Protein AF-A0A847WJT9-F1 (afdb_monomer)

Secondary structure (DSSP, 8-state):
------HHHHHHHHHHHHHHHHHHHHTT-SSS------------GGGT--HHHHHHHHHHHHHHHHHHHTS--

Radius of gyration: 15.07 Å; Cα contacts (8 Å, |Δi|>4): 39; chains: 1; bounding box: 33×22×41 Å

Solvent-accessible surface area (backbone atoms only — not comparable to full-atom values): 4668 Å² total; per-residue (Å²): 133,80,97,56,93,46,68,68,61,47,51,51,52,52,49,51,53,50,52,52,41,52,49,51,41,72,65,54,83,50,104,63,74,78,80,84,85,82,46,83,82,75,83,56,74,88,72,71,63,52,72,69,57,51,53,51,49,38,53,50,40,36,53,57,48,54,55,60,68,67,71,76,124

Foldseek 3Di:
DPPDQDDVVQVVVVVVVVVVQVVVVVVPPDVDRDDDDFQDDHPDVVVVDDVVVVVVVRVVSRVVRVVVVVPPD

pLDDT: mean 70.08, std 12.28, range [36.91, 86.5]

Sequence (73 aa):
MLDISDRETLEEVVNRIRISVERFNKEKKKPYNLGFGMGYDIYDYKSKMKPNEFFRHLDMLMYTNKNSVRKTS

Structure (mmCIF, N/CA/C/O backbone):
data_AF-A0A847WJT9-F1
#
_entry.id   AF-A0A847WJT9-F1
#
loop_
_atom_site.group_PDB
_atom_site.id
_atom_site.type_symbol
_atom_site.label_atom_id
_atom_site.label_alt_id
_atom_site.label_comp_id
_atom_site.label_asym_id
_atom_site.label_entity_id
_atom_site.label_seq_id
_atom_site.pdbx_PDB_ins_code
_atom_site.Cartn_x
_atom_site.Cartn_y
_atom_site.Cartn_z
_atom_site.occupancy
_atom_site.B_iso_or_equiv
_atom_site.auth_seq_id
_atom_site.auth_comp_id
_atom_site.auth_asym_id
_atom_site.auth_atom_id
_atom_site.pdbx_PDB_model_num
ATOM 1 N N . MET A 1 1 ? -4.888 -7.611 -13.011 1.00 47.97 1 MET A N 1
ATOM 2 C CA . MET A 1 1 ? -3.755 -6.707 -13.289 1.00 47.97 1 MET A CA 1
ATOM 3 C C . MET A 1 1 ? -4.370 -5.348 -13.567 1.00 47.97 1 MET A C 1
ATOM 5 O O . MET A 1 1 ? -5.268 -5.295 -14.396 1.00 47.97 1 MET A O 1
ATOM 9 N N . LEU A 1 2 ? -4.040 -4.323 -12.783 1.00 57.84 2 LEU A N 1
ATOM 10 C CA . LEU A 1 2 ? -4.514 -2.962 -13.050 1.00 57.84 2 LEU A CA 1
ATOM 11 C C . LEU A 1 2 ? -3.661 -2.403 -14.192 1.00 57.84 2 LEU A C 1
ATOM 13 O O . LEU A 1 2 ? -2.438 -2.508 -14.123 1.00 57.84 2 LEU A O 1
ATOM 17 N N . ASP A 1 3 ? -4.295 -1.877 -15.237 1.00 57.97 3 ASP A N 1
ATOM 18 C CA . ASP A 1 3 ? -3.604 -1.269 -16.379 1.00 57.97 3 ASP A CA 1
ATOM 19 C C . ASP A 1 3 ? -3.178 0.156 -16.006 1.00 57.97 3 ASP A C 1
ATOM 21 O O . ASP A 1 3 ? -3.829 1.143 -16.343 1.00 57.97 3 ASP A O 1
ATOM 25 N N . ILE A 1 4 ? -2.155 0.240 -15.156 1.00 64.94 4 ILE A N 1
ATOM 26 C CA . ILE A 1 4 ? -1.614 1.489 -1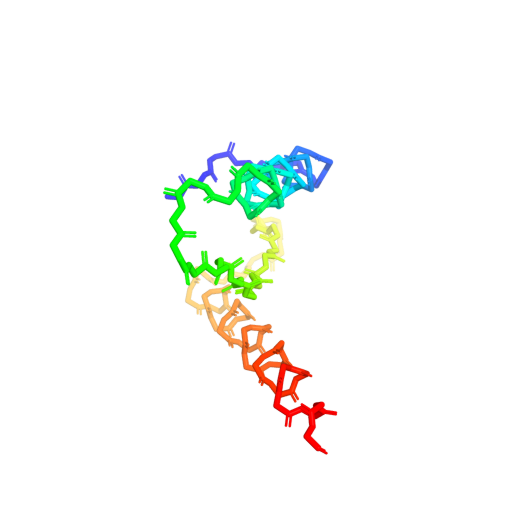4.630 1.00 64.94 4 ILE A CA 1
ATOM 27 C C . ILE A 1 4 ? -0.149 1.548 -15.038 1.00 64.94 4 ILE A C 1
ATOM 29 O O . ILE A 1 4 ? 0.684 0.793 -14.539 1.00 64.94 4 ILE A O 1
ATOM 33 N N . SER A 1 5 ? 0.144 2.439 -15.975 1.00 65.12 5 SER A N 1
ATOM 34 C CA . SER A 1 5 ? 1.486 2.672 -16.516 1.00 65.12 5 SER A CA 1
ATOM 35 C C . SER A 1 5 ? 2.150 3.924 -15.933 1.00 65.12 5 SER A C 1
ATOM 37 O O . SER A 1 5 ? 3.298 4.213 -16.261 1.00 65.12 5 SER A O 1
ATOM 39 N N . ASP A 1 6 ? 1.452 4.631 -15.040 1.00 71.69 6 ASP A N 1
ATOM 40 C CA . ASP A 1 6 ? 1.907 5.865 -14.412 1.00 71.69 6 ASP A CA 1
ATOM 41 C C . ASP A 1 6 ? 1.962 5.751 -12.880 1.00 71.69 6 ASP A C 1
ATOM 43 O O . ASP A 1 6 ? 1.093 5.147 -12.240 1.00 71.69 6 ASP A O 1
ATOM 47 N N . ARG A 1 7 ? 3.013 6.328 -12.289 1.00 71.25 7 ARG A N 1
ATOM 48 C CA . ARG A 1 7 ? 3.284 6.218 -10.852 1.00 71.25 7 ARG A CA 1
ATOM 49 C C . ARG A 1 7 ? 2.294 6.977 -10.009 1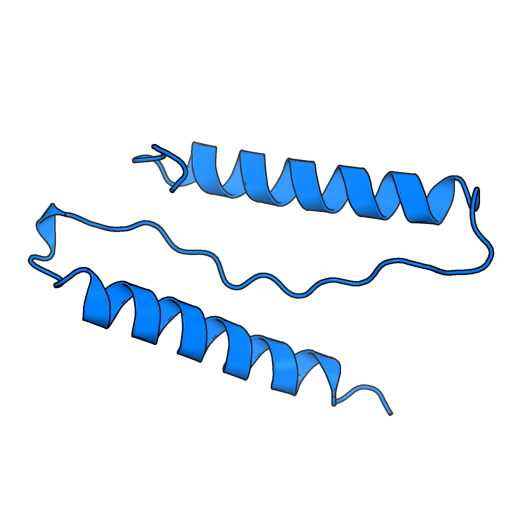.00 71.25 7 ARG A C 1
ATOM 51 O O . ARG A 1 7 ? 1.875 6.458 -8.977 1.00 71.25 7 ARG A O 1
ATOM 58 N N . GLU A 1 8 ? 1.914 8.163 -10.457 1.00 75.31 8 GLU A N 1
ATOM 59 C CA . GLU A 1 8 ? 0.965 8.999 -9.737 1.00 75.31 8 GLU A CA 1
ATOM 60 C C . GLU A 1 8 ? -0.388 8.293 -9.693 1.00 75.31 8 GLU A C 1
ATOM 62 O O . GLU A 1 8 ? -0.973 8.139 -8.625 1.00 75.31 8 GLU A O 1
ATOM 67 N N . THR A 1 9 ? -0.813 7.712 -10.818 1.00 76.75 9 THR A N 1
ATOM 68 C CA . THR A 1 9 ? -2.061 6.934 -10.889 1.00 76.75 9 THR A CA 1
ATOM 69 C C . THR A 1 9 ? -2.036 5.711 -9.959 1.00 76.75 9 THR A C 1
ATOM 71 O O . THR A 1 9 ? -3.036 5.389 -9.311 1.00 76.75 9 THR A O 1
ATOM 74 N N . LEU A 1 10 ? -0.898 5.013 -9.854 1.00 78.56 10 LEU A N 1
ATOM 75 C CA . LEU A 1 10 ? -0.764 3.876 -8.937 1.00 78.56 10 LEU A CA 1
ATOM 76 C C . LEU A 1 10 ? -0.865 4.333 -7.479 1.00 78.56 10 LEU A C 1
ATOM 78 O O . LEU A 1 10 ? -1.597 3.728 -6.692 1.00 78.56 10 LEU A O 1
ATOM 82 N N . GLU A 1 11 ? -0.156 5.402 -7.124 1.00 77.25 11 GLU A N 1
ATOM 83 C CA . GLU A 1 11 ? -0.170 5.972 -5.777 1.00 77.25 11 GLU A CA 1
ATOM 84 C C . GLU A 1 11 ? -1.561 6.495 -5.397 1.00 77.25 11 GLU A C 1
ATOM 86 O O . GLU A 1 11 ? -2.017 6.254 -4.277 1.00 77.25 11 GLU A O 1
ATOM 91 N N . GLU A 1 12 ? -2.292 7.106 -6.329 1.00 82.19 12 GLU A N 1
ATOM 92 C CA . GLU A 1 12 ? -3.678 7.531 -6.128 1.00 82.19 12 GLU A CA 1
ATOM 93 C C . GLU A 1 12 ? -4.614 6.353 -5.844 1.00 82.19 12 GLU A C 1
ATOM 95 O O . GLU A 1 12 ? -5.422 6.406 -4.909 1.00 82.19 12 GLU A O 1
ATOM 100 N N . VAL A 1 13 ? -4.502 5.262 -6.609 1.00 82.69 13 VAL A N 1
ATOM 101 C CA . VAL A 1 13 ? -5.319 4.057 -6.399 1.00 82.69 13 VAL A CA 1
ATOM 102 C C . VAL A 1 13 ? -5.002 3.418 -5.051 1.00 82.69 13 VAL A C 1
ATOM 104 O O . VAL A 1 13 ? -5.920 3.071 -4.300 1.00 82.69 13 VAL A O 1
ATOM 107 N N . VAL A 1 14 ? -3.721 3.306 -4.702 1.00 81.56 14 VAL A N 1
ATOM 108 C CA . VAL A 1 14 ? -3.290 2.790 -3.397 1.00 81.56 14 VAL A CA 1
ATOM 109 C C . VAL A 1 14 ? -3.828 3.666 -2.268 1.00 81.56 14 VAL A C 1
ATOM 111 O O . VAL A 1 14 ? -4.406 3.156 -1.303 1.00 81.56 14 VAL A O 1
ATOM 114 N N . ASN A 1 15 ? -3.707 4.987 -2.398 1.00 81.62 15 ASN A N 1
ATOM 115 C CA . ASN A 1 15 ? -4.203 5.930 -1.405 1.00 81.62 15 ASN A CA 1
ATOM 116 C C . ASN A 1 15 ? -5.729 5.842 -1.262 1.00 81.62 15 ASN A C 1
ATOM 118 O O . ASN A 1 15 ? -6.246 5.823 -0.146 1.00 81.62 15 ASN A O 1
ATOM 122 N N . ARG A 1 16 ? -6.466 5.684 -2.367 1.00 86.50 16 ARG A N 1
ATOM 123 C CA . ARG A 1 16 ? -7.920 5.476 -2.350 1.00 86.50 16 ARG A CA 1
ATOM 124 C C . ARG A 1 16 ? -8.311 4.208 -1.589 1.00 86.50 16 ARG A C 1
ATOM 126 O O . ARG A 1 16 ? -9.265 4.242 -0.810 1.00 86.50 16 ARG A O 1
ATOM 133 N N . ILE A 1 17 ? -7.591 3.103 -1.786 1.00 84.75 17 ILE A N 1
ATOM 134 C CA . ILE A 1 17 ? -7.838 1.856 -1.047 1.00 84.75 17 ILE A CA 1
ATOM 135 C C . ILE A 1 17 ? -7.566 2.070 0.447 1.00 84.75 17 ILE A C 1
ATOM 137 O O . ILE A 1 17 ? -8.396 1.688 1.277 1.00 84.75 17 ILE A O 1
ATOM 141 N N . ARG A 1 18 ? -6.462 2.746 0.797 1.00 83.31 18 ARG A N 1
ATOM 142 C CA . ARG A 1 18 ? -6.129 3.073 2.191 1.00 83.31 18 ARG A CA 1
ATOM 143 C C . ARG A 1 18 ? -7.226 3.905 2.852 1.00 83.31 18 ARG A C 1
ATOM 145 O O . ARG A 1 18 ? -7.742 3.502 3.891 1.00 83.31 18 ARG A O 1
ATOM 152 N N . ILE A 1 19 ? -7.650 4.993 2.210 1.00 86.38 19 ILE A N 1
ATOM 153 C CA . ILE A 1 19 ? -8.722 5.871 2.703 1.00 86.38 19 ILE A CA 1
ATOM 154 C C . ILE A 1 19 ? -10.032 5.096 2.873 1.00 86.38 19 ILE A C 1
ATOM 156 O O . ILE A 1 19 ? -10.746 5.290 3.855 1.00 86.38 19 ILE A O 1
ATOM 160 N N . SER A 1 20 ? -10.361 4.192 1.945 1.00 86.00 20 SER A N 1
ATOM 161 C CA . SER A 1 20 ? -11.574 3.375 2.050 1.00 86.00 20 SER A CA 1
ATOM 162 C C . SER A 1 20 ? -11.552 2.465 3.281 1.00 86.00 20 SER A C 1
ATOM 164 O O . SER A 1 20 ? -12.578 2.309 3.945 1.00 86.00 20 SER A O 1
ATOM 166 N N . VAL A 1 21 ? -10.399 1.876 3.603 1.00 84.31 21 VAL A N 1
ATOM 167 C CA . VAL A 1 21 ? -10.236 1.025 4.790 1.00 84.31 21 VAL A CA 1
ATOM 168 C C . VAL A 1 21 ? -10.218 1.851 6.074 1.00 84.31 21 VAL A C 1
ATOM 170 O O . VAL A 1 21 ? -10.890 1.490 7.038 1.00 84.31 21 VAL A O 1
ATOM 173 N N . GLU A 1 22 ? -9.532 2.993 6.088 1.00 85.25 22 GLU A N 1
ATOM 174 C CA . GLU A 1 22 ? -9.559 3.927 7.219 1.00 85.25 22 GLU A CA 1
ATOM 175 C C . GLU A 1 22 ? -10.980 4.406 7.515 1.00 85.25 22 GLU A C 1
ATOM 177 O O . GLU A 1 22 ? -11.417 4.403 8.667 1.00 85.25 22 GLU A O 1
ATOM 182 N N . ARG A 1 23 ? -11.737 4.755 6.471 1.00 86.38 23 ARG A N 1
ATOM 183 C CA . ARG A 1 23 ? -13.145 5.131 6.591 1.00 86.38 23 ARG A CA 1
ATOM 184 C C . ARG A 1 23 ? -13.982 3.982 7.140 1.00 86.38 23 ARG A C 1
ATOM 186 O O . ARG A 1 23 ? -14.785 4.211 8.039 1.00 86.38 23 ARG A O 1
ATOM 193 N N . PHE A 1 24 ? -13.779 2.760 6.652 1.00 85.38 24 PHE A N 1
ATOM 194 C CA . PHE A 1 24 ? -14.479 1.582 7.164 1.00 85.38 24 PHE A CA 1
ATOM 195 C C . PHE A 1 24 ? -14.214 1.364 8.662 1.00 85.38 24 PHE A C 1
ATOM 197 O O . PHE A 1 24 ? -15.153 1.159 9.433 1.00 85.38 24 PHE A O 1
ATOM 204 N N . ASN A 1 25 ? -12.955 1.487 9.088 1.00 82.62 25 ASN A N 1
ATOM 205 C CA . ASN A 1 25 ? -12.565 1.371 10.494 1.00 82.62 25 ASN A CA 1
ATOM 206 C C . ASN A 1 25 ? -13.150 2.507 11.342 1.00 82.62 25 ASN A C 1
ATOM 208 O O . ASN A 1 25 ? -13.625 2.277 12.454 1.00 82.62 25 ASN A O 1
ATOM 212 N N . LYS A 1 26 ? -13.167 3.737 10.812 1.00 85.44 26 LYS A N 1
ATOM 213 C CA . LYS A 1 26 ? -13.734 4.912 11.486 1.00 85.44 26 LYS A CA 1
ATOM 214 C C . LYS A 1 26 ? -15.246 4.801 11.667 1.00 85.44 26 LYS A C 1
ATOM 216 O O . LYS A 1 26 ? -15.757 5.190 12.712 1.00 85.44 26 LYS A O 1
ATOM 221 N N . GLU A 1 27 ? -15.953 4.260 10.677 1.00 85.75 27 GLU A N 1
ATOM 222 C CA . GLU A 1 27 ? -17.401 4.043 10.747 1.00 85.75 27 GLU A CA 1
ATOM 223 C C . GLU A 1 27 ? -17.785 2.973 11.789 1.00 85.75 27 GLU A C 1
ATOM 225 O O . GLU A 1 27 ? -18.961 2.887 12.135 1.00 85.75 27 GLU A O 1
ATOM 230 N N . LYS A 1 28 ? -16.827 2.171 12.302 1.00 77.69 28 LYS A N 1
ATOM 231 C CA . LYS A 1 28 ? -17.021 1.115 13.324 1.00 77.69 28 LYS A CA 1
ATOM 232 C C . LYS A 1 28 ? -18.258 0.237 13.082 1.00 77.69 28 LYS A C 1
ATOM 234 O O . LYS A 1 28 ? -18.853 -0.305 14.010 1.00 77.69 28 LYS A O 1
ATOM 239 N N . LYS A 1 29 ? -18.640 0.058 11.812 1.00 76.25 29 LYS A N 1
ATOM 240 C CA . LYS A 1 29 ? -19.812 -0.734 11.399 1.00 76.25 29 LYS A CA 1
ATOM 241 C C . LYS A 1 29 ? -19.672 -2.214 11.743 1.00 76.25 29 LYS A C 1
ATOM 243 O O . LYS A 1 29 ? -20.654 -2.952 11.722 1.00 76.25 29 LYS A O 1
ATOM 248 N N . LYS A 1 30 ? -18.447 -2.658 12.012 1.00 77.94 30 LYS A N 1
ATOM 249 C CA . LYS A 1 30 ? -18.111 -4.009 12.440 1.00 77.94 30 LYS A CA 1
ATOM 250 C C . LYS A 1 30 ? -17.274 -3.941 13.721 1.00 77.94 30 LYS A C 1
ATOM 252 O O . LYS A 1 30 ? -16.529 -2.979 13.895 1.00 77.94 30 LYS A O 1
ATOM 257 N N . PRO A 1 31 ? -17.342 -4.963 14.593 1.00 81.88 31 PRO A N 1
ATOM 258 C CA . PRO A 1 31 ? -16.577 -5.018 15.842 1.00 81.88 31 PRO A CA 1
ATOM 259 C C . PRO A 1 31 ? -15.077 -5.316 15.628 1.00 81.88 31 PRO A C 1
ATOM 261 O O . PRO A 1 31 ? -14.404 -5.776 16.544 1.00 81.88 31 PRO A O 1
ATOM 264 N N . TYR A 1 32 ? -14.548 -5.088 14.423 1.00 77.19 32 TYR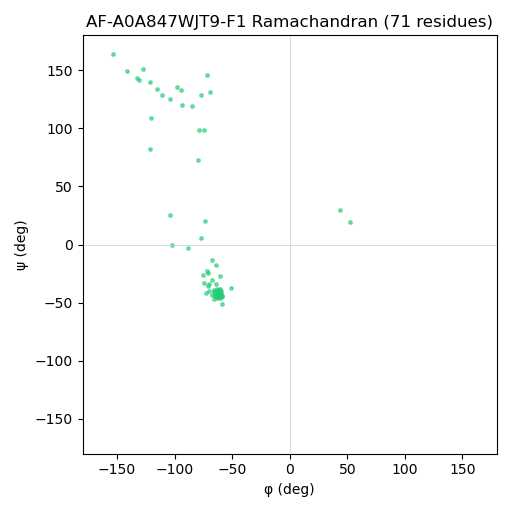 A N 1
ATOM 265 C CA . TYR A 1 32 ? -13.153 -5.317 14.062 1.00 77.19 32 TYR A CA 1
ATOM 266 C C . TYR A 1 32 ? -12.643 -4.205 13.143 1.00 77.19 32 TYR A C 1
ATOM 268 O O . TYR A 1 32 ? -13.394 -3.657 12.335 1.00 77.19 32 TYR A O 1
ATOM 276 N N . ASN A 1 33 ? -11.345 -3.923 13.246 1.00 76.88 33 ASN A N 1
ATOM 277 C CA . ASN A 1 33 ? -10.639 -3.022 12.343 1.00 76.88 33 ASN A CA 1
ATOM 278 C C . ASN A 1 33 ? -9.917 -3.841 11.268 1.00 76.88 33 ASN A C 1
ATOM 280 O O . ASN A 1 33 ? -9.266 -4.841 11.567 1.00 76.88 33 ASN A O 1
ATOM 284 N N . LEU A 1 34 ? -10.016 -3.404 10.019 1.00 79.06 34 LEU A N 1
ATOM 285 C CA . LEU A 1 34 ? -9.258 -3.932 8.893 1.00 79.06 34 LEU A CA 1
ATOM 286 C C . LEU A 1 34 ? -7.891 -3.244 8.839 1.00 79.06 34 LEU A C 1
ATOM 288 O O . LEU A 1 34 ? -7.803 -2.030 8.672 1.00 79.06 34 LEU A O 1
ATOM 292 N N . GLY A 1 35 ? -6.821 -4.020 8.957 1.00 73.56 35 GLY A N 1
ATOM 293 C CA . GLY A 1 35 ? -5.464 -3.582 8.644 1.00 73.56 35 GLY A CA 1
ATOM 294 C C . GLY A 1 35 ? -4.945 -4.382 7.458 1.00 73.56 35 GLY A C 1
ATOM 295 O O . GLY A 1 35 ? -5.107 -5.601 7.429 1.00 73.56 35 GLY A O 1
ATOM 296 N N . PHE A 1 36 ? -4.332 -3.716 6.481 1.00 70.31 36 PHE A N 1
ATOM 297 C CA . PHE A 1 36 ? -3.664 -4.391 5.372 1.00 70.31 36 PHE A CA 1
ATOM 298 C C . PHE A 1 36 ? -2.277 -3.788 5.144 1.00 70.31 36 PHE A C 1
ATOM 300 O O . PHE A 1 36 ? -2.078 -2.585 5.290 1.00 70.31 36 PHE A O 1
ATOM 307 N N . GLY A 1 37 ? -1.319 -4.638 4.782 1.00 65.25 37 GLY A N 1
ATOM 308 C CA . GLY A 1 37 ? -0.047 -4.218 4.208 1.00 65.25 37 GLY A CA 1
ATOM 309 C C . GLY A 1 37 ? -0.089 -4.493 2.713 1.00 65.25 37 GLY A C 1
ATOM 310 O O . GLY A 1 37 ? -0.375 -5.619 2.312 1.00 65.25 37 GLY A O 1
ATOM 311 N N . MET A 1 38 ? 0.170 -3.480 1.891 1.00 67.19 38 MET A N 1
ATOM 312 C CA . MET A 1 38 ? 0.309 -3.642 0.443 1.00 67.19 38 MET A CA 1
ATOM 313 C C . MET A 1 38 ? 1.762 -3.403 0.048 1.00 67.19 38 MET A C 1
ATOM 315 O O . MET A 1 38 ? 2.349 -2.400 0.444 1.00 67.19 38 MET A O 1
ATOM 319 N N . GLY A 1 39 ? 2.336 -4.339 -0.707 1.00 66.69 39 GLY A N 1
ATOM 320 C CA . GLY A 1 39 ? 3.493 -4.080 -1.558 1.00 66.69 39 GLY A CA 1
ATOM 321 C C . GLY A 1 39 ? 2.963 -3.743 -2.945 1.00 66.69 39 GLY A C 1
ATOM 322 O O . GLY A 1 39 ? 2.229 -4.543 -3.522 1.00 66.69 39 GLY A O 1
ATOM 323 N N . TYR A 1 40 ? 3.262 -2.549 -3.438 1.00 69.50 40 TYR A N 1
ATOM 324 C CA . TYR A 1 40 ? 2.862 -2.088 -4.761 1.00 69.50 40 TYR A CA 1
ATOM 325 C C . TYR A 1 40 ? 4.086 -1.507 -5.456 1.00 69.50 40 TYR A C 1
ATOM 327 O O . TYR A 1 40 ? 4.913 -0.861 -4.818 1.00 69.50 40 TYR A O 1
ATOM 335 N N . ASP A 1 41 ? 4.192 -1.762 -6.751 1.00 68.12 41 ASP A N 1
ATOM 336 C CA . ASP A 1 41 ? 5.213 -1.190 -7.617 1.00 68.12 41 ASP A CA 1
ATOM 337 C C . ASP A 1 41 ? 4.670 -1.147 -9.053 1.00 68.12 41 ASP A C 1
ATOM 339 O O . ASP A 1 41 ? 3.655 -1.789 -9.349 1.00 68.12 41 ASP A O 1
ATOM 343 N N . ILE A 1 42 ? 5.300 -0.376 -9.935 1.00 67.38 42 ILE A N 1
ATOM 344 C CA . ILE A 1 42 ? 4.905 -0.270 -11.344 1.00 67.38 42 ILE A CA 1
ATOM 345 C C . ILE A 1 42 ? 5.728 -1.246 -12.157 1.00 67.38 42 ILE A C 1
ATOM 347 O O . ILE A 1 42 ? 6.953 -1.295 -12.062 1.00 67.38 42 ILE A O 1
ATOM 351 N N . TYR A 1 43 ? 5.054 -1.990 -13.022 1.00 63.91 43 TYR A N 1
ATOM 352 C CA . TYR A 1 43 ? 5.743 -2.835 -13.976 1.00 63.91 43 TYR A CA 1
ATOM 353 C C . TYR A 1 43 ? 6.360 -1.985 -15.094 1.00 63.91 43 TYR A C 1
ATOM 355 O O . TYR A 1 43 ? 5.675 -1.609 -16.047 1.00 63.91 43 TYR A O 1
ATOM 363 N N . ASP A 1 44 ? 7.657 -1.686 -14.994 1.00 64.75 44 ASP A N 1
ATOM 364 C CA . ASP A 1 44 ? 8.374 -1.004 -16.070 1.00 64.75 44 ASP A CA 1
ATOM 365 C C . ASP A 1 44 ? 8.735 -1.981 -17.202 1.00 64.75 44 ASP A C 1
ATOM 367 O O . ASP A 1 44 ? 9.746 -2.693 -17.174 1.00 64.75 44 ASP A O 1
ATOM 371 N N . TYR A 1 45 ? 7.910 -1.977 -18.249 1.00 55.59 45 TYR A N 1
ATOM 372 C CA . TYR A 1 45 ? 8.140 -2.747 -19.472 1.00 55.59 45 TYR A CA 1
ATOM 373 C C . TYR A 1 45 ? 9.450 -2.354 -20.187 1.00 55.59 45 TYR A C 1
ATOM 375 O O . TYR A 1 45 ? 10.057 -3.193 -20.860 1.00 55.59 45 TYR A O 1
ATOM 383 N N . LYS A 1 46 ? 9.943 -1.112 -20.025 1.00 57.66 46 LYS A N 1
ATOM 384 C CA . LYS A 1 46 ? 11.207 -0.662 -20.642 1.00 57.66 46 LYS A CA 1
ATOM 385 C C . LYS A 1 46 ? 12.430 -1.304 -19.996 1.00 57.66 46 LYS A C 1
ATOM 387 O O . LYS A 1 46 ? 13.451 -1.467 -20.663 1.00 57.66 46 LYS A O 1
ATOM 392 N N . SER A 1 47 ? 12.318 -1.745 -18.746 1.00 60.50 47 SER A N 1
ATOM 393 C CA . SER A 1 47 ? 13.430 -2.329 -17.999 1.00 60.50 47 SER A CA 1
ATOM 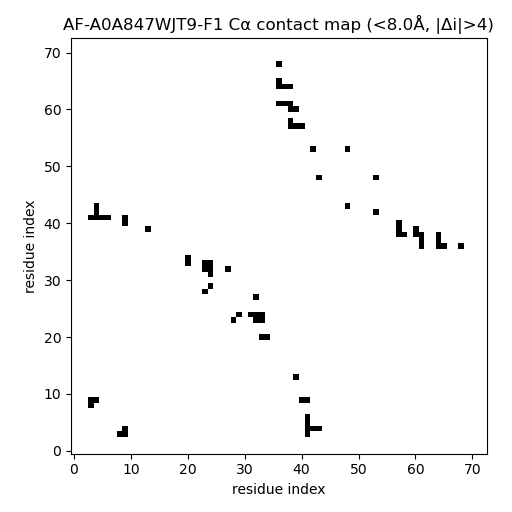394 C C . SER A 1 47 ? 13.750 -3.786 -18.390 1.00 60.50 47 SER A C 1
ATOM 396 O O . SER A 1 47 ? 14.599 -4.416 -17.759 1.00 60.50 47 SER A O 1
ATOM 398 N N . LYS A 1 48 ? 13.091 -4.349 -19.425 1.00 59.59 48 LYS A N 1
ATOM 399 C CA . LYS A 1 48 ? 13.204 -5.761 -19.872 1.00 59.59 48 LYS A CA 1
ATOM 400 C C . LYS A 1 48 ? 12.982 -6.792 -18.755 1.00 59.59 48 LYS A C 1
ATOM 402 O O . LYS A 1 48 ? 13.383 -7.953 -18.881 1.00 59.59 48 LYS A O 1
ATOM 407 N N . MET A 1 49 ? 12.349 -6.382 -17.660 1.00 61.34 49 MET A N 1
ATOM 408 C CA . MET A 1 49 ? 12.091 -7.248 -16.523 1.00 61.34 49 MET A CA 1
ATOM 409 C C . MET A 1 49 ? 11.047 -8.286 -16.936 1.00 61.34 49 MET A C 1
ATOM 411 O O . MET A 1 49 ? 10.032 -7.948 -17.538 1.00 61.34 49 MET A O 1
ATOM 415 N N . LYS A 1 50 ? 11.302 -9.570 -16.669 1.00 68.50 50 LYS A N 1
ATOM 416 C CA . LYS A 1 50 ? 10.312 -10.618 -16.946 1.00 68.50 50 LYS A CA 1
ATOM 417 C C . LYS A 1 50 ? 9.165 -10.494 -15.933 1.00 68.50 50 LYS A C 1
ATOM 419 O O . LYS A 1 50 ? 9.450 -10.229 -14.765 1.00 68.50 50 LYS A O 1
ATOM 424 N N . PRO A 1 51 ? 7.906 -10.789 -16.306 1.00 68.69 51 PRO A N 1
ATOM 425 C CA . PRO A 1 51 ? 6.765 -10.726 -15.385 1.00 68.69 51 PRO A CA 1
ATOM 426 C C . PRO A 1 51 ? 6.998 -11.483 -14.068 1.00 68.69 51 PRO A C 1
ATOM 428 O O . PRO A 1 51 ? 6.641 -11.002 -12.999 1.00 68.69 51 PRO A O 1
ATOM 431 N N . ASN A 1 52 ? 7.681 -12.631 -14.122 1.00 73.62 52 ASN A N 1
ATOM 432 C CA . ASN A 1 52 ? 8.011 -13.438 -12.941 1.00 73.62 52 ASN A CA 1
ATOM 433 C C . ASN A 1 52 ? 8.957 -12.733 -11.954 1.00 73.62 52 ASN A C 1
ATOM 435 O O . ASN A 1 52 ? 8.848 -12.937 -10.747 1.00 73.62 52 ASN A O 1
ATOM 439 N N . GLU A 1 53 ? 9.883 -11.912 -12.450 1.00 73.31 53 GLU A N 1
ATOM 440 C CA . GLU A 1 53 ? 10.807 -11.147 -11.606 1.00 73.31 53 GLU A CA 1
ATOM 441 C C . GLU A 1 53 ? 10.084 -9.976 -10.931 1.00 73.31 53 GLU A C 1
ATOM 443 O O . GLU A 1 53 ? 10.354 -9.665 -9.775 1.00 73.31 53 GLU A O 1
ATOM 448 N N . PHE A 1 54 ? 9.088 -9.396 -11.605 1.00 74.00 54 PHE A N 1
ATOM 449 C CA . PHE A 1 54 ? 8.213 -8.394 -11.006 1.00 74.00 54 PHE A CA 1
ATOM 450 C C . PHE A 1 54 ? 7.326 -8.980 -9.901 1.00 74.00 54 PHE A C 1
ATOM 452 O O . PHE A 1 54 ? 7.239 -8.410 -8.817 1.00 74.00 54 PHE A O 1
ATOM 459 N N . PHE A 1 55 ? 6.738 -10.163 -10.110 1.00 72.31 55 PHE A N 1
ATOM 460 C CA . PHE A 1 55 ? 6.004 -10.851 -9.041 1.00 72.31 55 PHE A CA 1
ATOM 461 C C . PHE A 1 55 ? 6.900 -11.165 -7.835 1.00 72.31 55 PHE A C 1
ATOM 463 O O . PHE A 1 55 ? 6.499 -10.914 -6.702 1.00 72.31 55 PHE A O 1
ATOM 470 N N . ARG A 1 56 ? 8.144 -11.608 -8.062 1.00 77.81 56 ARG A N 1
ATOM 471 C CA . ARG A 1 56 ? 9.138 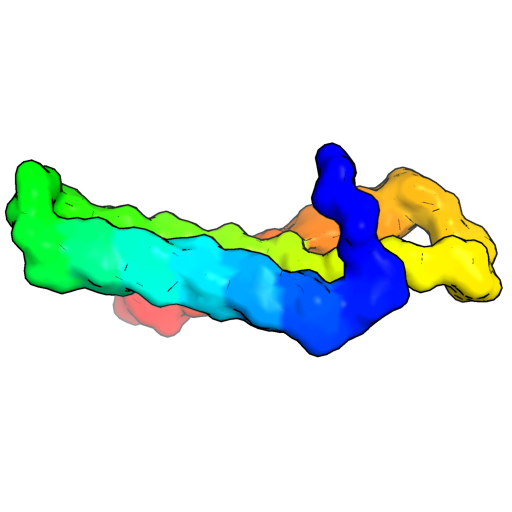-11.773 -6.986 1.00 77.81 56 ARG A CA 1
ATOM 472 C C . ARG A 1 56 ? 9.460 -10.466 -6.264 1.00 77.81 56 ARG A C 1
ATOM 474 O O . ARG A 1 56 ? 9.645 -10.484 -5.049 1.00 77.81 56 ARG A O 1
ATOM 481 N N . HIS A 1 57 ? 9.533 -9.350 -6.987 1.00 75.50 57 HIS A N 1
ATOM 482 C CA . HIS A 1 57 ? 9.743 -8.034 -6.390 1.00 75.50 57 HIS A CA 1
ATOM 483 C C . HIS A 1 57 ? 8.574 -7.646 -5.471 1.00 75.50 57 HIS A C 1
ATOM 485 O O . HIS A 1 57 ? 8.796 -7.268 -4.321 1.00 75.50 57 HIS A O 1
ATOM 491 N N . LEU A 1 58 ? 7.332 -7.843 -5.926 1.00 75.12 58 LEU A N 1
ATOM 492 C CA . LEU A 1 58 ? 6.132 -7.619 -5.114 1.00 75.12 58 LEU A CA 1
ATOM 493 C C . LEU A 1 58 ? 6.085 -8.531 -3.878 1.00 75.12 58 LEU A C 1
ATOM 495 O O . LEU A 1 58 ? 5.793 -8.056 -2.779 1.00 75.12 58 LEU A O 1
ATOM 499 N N . ASP A 1 59 ? 6.430 -9.813 -4.023 1.00 73.69 59 ASP A N 1
ATOM 500 C CA . ASP A 1 59 ? 6.519 -10.754 -2.899 1.00 73.69 59 ASP A CA 1
ATOM 501 C C . ASP A 1 59 ? 7.580 -10.314 -1.877 1.00 73.69 59 ASP A C 1
ATOM 503 O O . ASP A 1 59 ? 7.344 -10.359 -0.665 1.00 73.69 59 ASP A O 1
ATOM 507 N N . MET A 1 60 ? 8.737 -9.829 -2.340 1.00 75.25 60 MET A N 1
ATOM 508 C CA . MET A 1 60 ? 9.797 -9.303 -1.475 1.00 75.25 60 MET A CA 1
ATOM 509 C C . MET A 1 60 ? 9.352 -8.032 -0.736 1.00 75.25 60 MET A C 1
ATOM 511 O O . MET A 1 60 ? 9.592 -7.899 0.470 1.00 75.25 60 MET A O 1
ATOM 515 N N . LEU A 1 61 ? 8.656 -7.119 -1.421 1.00 71.94 61 LEU A N 1
ATOM 516 C CA . LEU A 1 61 ? 8.065 -5.927 -0.807 1.00 71.94 61 LEU A CA 1
ATOM 517 C C . LEU A 1 61 ? 7.033 -6.310 0.257 1.00 71.94 61 LEU A C 1
ATOM 519 O O . LEU A 1 61 ? 7.044 -5.759 1.359 1.00 71.94 61 LEU A O 1
ATOM 523 N N . MET A 1 62 ? 6.191 -7.306 -0.021 1.00 70.19 62 MET A N 1
ATOM 524 C CA . MET A 1 62 ? 5.234 -7.833 0.949 1.00 70.19 62 MET A CA 1
ATOM 525 C C . MET A 1 62 ? 5.944 -8.414 2.180 1.00 70.19 62 MET A C 1
ATOM 527 O O . MET A 1 62 ? 5.536 -8.124 3.304 1.00 70.19 62 MET A O 1
ATOM 531 N N . TYR A 1 63 ? 7.015 -9.195 2.004 1.00 65.31 63 TYR A N 1
ATOM 532 C CA . TYR A 1 63 ? 7.803 -9.744 3.117 1.00 65.31 63 TYR A CA 1
ATOM 533 C C . TYR A 1 63 ? 8.464 -8.655 3.965 1.00 65.31 63 TYR A C 1
ATOM 535 O O . TYR A 1 63 ? 8.416 -8.716 5.197 1.00 65.31 63 TYR A O 1
ATOM 543 N N . THR A 1 64 ? 9.020 -7.634 3.314 1.00 61.81 64 THR A N 1
ATOM 544 C CA . THR A 1 64 ? 9.592 -6.463 3.989 1.00 61.81 64 THR A CA 1
ATOM 545 C C . THR A 1 64 ? 8.525 -5.762 4.829 1.00 61.81 64 THR A C 1
ATOM 547 O O . THR A 1 64 ? 8.738 -5.496 6.010 1.00 61.81 64 THR A O 1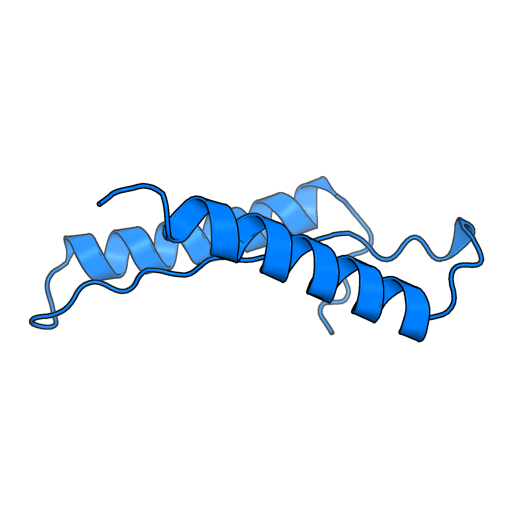
ATOM 550 N N . ASN A 1 65 ? 7.329 -5.569 4.267 1.00 58.31 65 ASN A N 1
ATOM 551 C CA . ASN A 1 65 ? 6.224 -4.914 4.961 1.0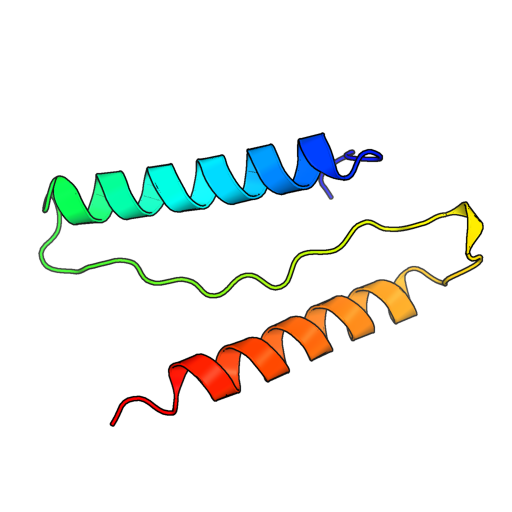0 58.31 65 ASN A CA 1
ATOM 552 C C . ASN A 1 65 ? 5.642 -5.781 6.102 1.00 58.31 65 ASN A C 1
ATOM 554 O O . ASN A 1 65 ? 5.278 -5.275 7.162 1.00 58.31 65 ASN A O 1
ATOM 558 N N . LYS A 1 66 ? 5.624 -7.113 5.946 1.00 54.94 66 LYS A N 1
ATOM 55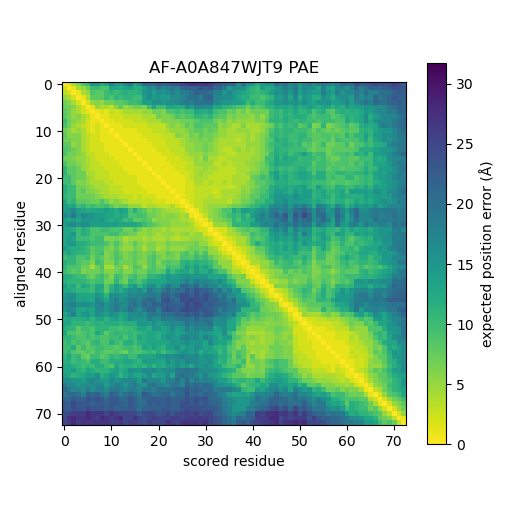9 C CA . LYS A 1 66 ? 5.154 -8.070 6.968 1.00 54.94 66 LYS A CA 1
ATOM 560 C C . LYS A 1 66 ? 6.071 -8.118 8.199 1.00 54.94 66 LYS A C 1
ATOM 562 O O . LYS A 1 66 ? 5.583 -8.337 9.307 1.00 54.94 66 LYS A O 1
ATOM 567 N N . ASN A 1 67 ? 7.372 -7.866 8.027 1.00 53.41 67 ASN A N 1
ATOM 568 C CA . ASN A 1 67 ? 8.318 -7.710 9.139 1.00 53.41 67 ASN A CA 1
ATOM 569 C C . ASN A 1 67 ? 8.178 -6.361 9.864 1.00 53.41 67 ASN A C 1
ATOM 571 O O . ASN A 1 67 ? 8.449 -6.297 11.063 1.00 53.41 67 ASN A O 1
ATOM 575 N N . SER A 1 68 ? 7.696 -5.317 9.187 1.00 48.34 68 SER A N 1
ATOM 576 C CA . SER A 1 68 ? 7.371 -4.029 9.815 1.00 48.34 68 SER A CA 1
ATOM 577 C C . SER A 1 68 ? 6.118 -4.112 10.696 1.00 48.34 68 SER A C 1
ATOM 579 O O . SER A 1 68 ? 6.088 -3.531 11.776 1.00 48.34 68 SER A O 1
ATOM 581 N N . VAL A 1 69 ? 5.116 -4.907 10.297 1.00 49.50 69 VAL A N 1
ATOM 582 C CA . VAL A 1 69 ? 3.875 -5.119 11.076 1.00 49.50 69 VAL A CA 1
ATOM 583 C C . VAL A 1 69 ? 4.102 -5.979 12.330 1.00 49.50 69 VAL A C 1
ATOM 585 O O . VAL A 1 69 ? 3.348 -5.881 13.291 1.00 49.50 69 VAL A O 1
ATOM 588 N N . ARG A 1 70 ? 5.158 -6.804 12.366 1.00 43.41 70 ARG A N 1
ATOM 589 C CA . ARG A 1 70 ? 5.489 -7.663 13.520 1.00 43.41 70 ARG A CA 1
ATOM 590 C C . ARG A 1 70 ? 6.387 -7.007 14.579 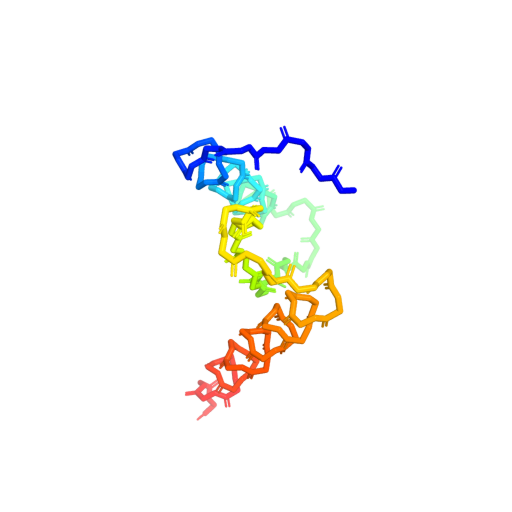1.00 43.41 70 ARG A C 1
ATOM 592 O O . ARG A 1 70 ? 6.651 -7.643 15.591 1.00 43.41 70 ARG A O 1
ATOM 599 N N . LYS A 1 71 ? 6.857 -5.770 14.379 1.00 38.84 71 LYS A N 1
ATOM 600 C CA . LYS A 1 71 ? 7.745 -5.055 15.325 1.00 38.84 71 LYS A CA 1
ATOM 601 C C . LYS A 1 71 ? 7.053 -3.973 16.162 1.00 38.84 71 LYS A C 1
ATOM 603 O O . LYS A 1 71 ? 7.700 -3.052 16.646 1.00 38.84 71 LYS A O 1
ATOM 608 N N . THR A 1 72 ? 5.748 -4.094 16.369 1.00 42.09 72 THR A N 1
ATOM 609 C CA . THR A 1 72 ? 5.052 -3.418 17.474 1.00 42.09 72 THR A CA 1
ATOM 610 C C . THR A 1 72 ? 4.379 -4.485 18.330 1.00 42.09 72 THR A C 1
ATOM 612 O O . THR A 1 72 ? 3.217 -4.840 18.151 1.00 42.09 72 THR A O 1
ATOM 615 N N . SER A 1 73 ? 5.170 -5.079 19.216 1.00 36.91 73 SER A N 1
ATOM 616 C CA . SER A 1 73 ? 4.740 -5.851 20.384 1.00 36.91 73 SER A CA 1
ATOM 617 C C . SER A 1 73 ? 5.667 -5.494 21.530 1.00 36.91 73 SER A C 1
ATOM 619 O O . SER A 1 73 ? 6.867 -5.281 21.237 1.00 36.91 73 SER A O 1
#

Mean predicted aligned error: 11.04 Å